Protein AF-A0A9P4N2X2-F1 (afdb_monomer)

Mean predicted aligned error: 11.6 Å

pLDDT: mean 70.5, std 18.2, range [31.94, 93.88]

Organism: NCBI:txid147567

Sequence (173 aa):
MDDKSNFTASISAQFKSRELDAFRRQSRFDPSTQQMIDHGWANTELIPFLRQAYGERLGDCHDWWEDLRVAQFKEPHHMPDYPVADPVFIERLRLALVAPNGSKRPSLVVTVAEDRLLTIRLLIRRYVMHGGAFLLASLPLRIRPGMEREVREATEADTNISALFVEGWKNSE

Radius of gyration: 17.18 Å; Cα contacts (8 Å, |Δi|>4): 127; chains: 1; bounding box: 46×48×34 Å

Foldseek 3Di:
DCPVPVVVVVVLVCVVVVQVVQQVDFDPDDLPDDPLDDPVCCVPAVVLLCCLQCCVPQDDPDDVVVLLVCLSPDDDRNDGRDPLVDPLLVLLLLLCRNPVVVPPDDFPSVVCSVDSSSSSNSLSVSCSVVVNPDHRNPDDSDRPPPCVVVNVSVSVVRRVVVVVVVVVVVVVD

Structure (mmCIF, N/CA/C/O backbone):
data_AF-A0A9P4N2X2-F1
#
_entry.id   AF-A0A9P4N2X2-F1
#
loop_
_atom_site.group_PDB
_atom_site.id
_atom_site.type_symbol
_atom_site.label_atom_id
_atom_site.label_alt_id
_atom_site.label_comp_id
_atom_site.label_asym_id
_atom_site.label_entity_id
_atom_site.label_seq_id
_atom_site.pdbx_PDB_ins_code
_atom_site.Cartn_x
_atom_site.Cartn_y
_atom_site.Cartn_z
_atom_site.occupancy
_atom_site.B_iso_or_equiv
_atom_site.auth_seq_id
_atom_site.auth_comp_id
_atom_site.auth_asym_id
_atom_site.auth_atom_id
_atom_site.pdbx_PDB_model_num
ATOM 1 N N . MET A 1 1 ? 30.763 -22.818 -12.175 1.00 39.22 1 MET A N 1
ATOM 2 C CA . MET A 1 1 ? 29.316 -22.955 -11.871 1.00 39.22 1 MET A CA 1
ATOM 3 C C . MET A 1 1 ? 28.869 -21.556 -11.482 1.00 39.22 1 MET A C 1
ATOM 5 O O . MET A 1 1 ? 28.926 -21.215 -10.311 1.00 39.22 1 MET A O 1
ATOM 9 N N . ASP A 1 2 ? 28.519 -20.729 -12.471 1.00 42.47 2 ASP A N 1
ATOM 10 C CA . ASP A 1 2 ? 28.507 -19.258 -12.335 1.00 42.47 2 ASP A CA 1
ATOM 11 C C . ASP A 1 2 ? 27.205 -18.615 -12.849 1.00 42.47 2 ASP A C 1
ATOM 13 O O . ASP A 1 2 ? 27.183 -17.455 -13.243 1.00 42.47 2 ASP A O 1
ATOM 17 N N . ASP A 1 3 ? 26.090 -19.355 -12.834 1.00 38.97 3 ASP A N 1
ATOM 18 C CA . ASP A 1 3 ? 24.813 -18.878 -13.397 1.00 38.97 3 ASP A CA 1
ATOM 19 C C . ASP A 1 3 ? 23.885 -18.179 -12.392 1.00 38.97 3 ASP A C 1
ATOM 21 O O . ASP A 1 3 ? 23.040 -17.370 -12.772 1.00 38.97 3 ASP A O 1
ATOM 25 N N . LYS A 1 4 ? 24.034 -18.426 -11.083 1.00 36.66 4 LYS A N 1
ATOM 26 C CA . LYS A 1 4 ? 23.165 -17.790 -10.071 1.00 36.66 4 LYS A CA 1
ATOM 27 C C . LYS A 1 4 ? 23.549 -16.331 -9.803 1.00 36.66 4 LYS A C 1
ATOM 29 O O . LYS A 1 4 ? 22.688 -15.515 -9.490 1.00 36.66 4 LYS A O 1
ATOM 34 N N . SER A 1 5 ? 24.819 -15.982 -9.972 1.00 36.84 5 SER A N 1
ATOM 35 C CA . SER A 1 5 ? 25.359 -14.637 -9.737 1.00 36.84 5 SER A CA 1
ATOM 36 C C . SER A 1 5 ? 24.885 -13.628 -10.793 1.00 36.84 5 SER A C 1
ATOM 38 O O . SER A 1 5 ? 24.474 -12.521 -10.451 1.00 36.84 5 SER A O 1
ATOM 40 N N . ASN A 1 6 ? 24.854 -14.041 -12.065 1.00 31.94 6 ASN A N 1
ATOM 41 C CA . ASN A 1 6 ? 24.453 -13.186 -13.188 1.00 31.94 6 ASN A CA 1
ATOM 42 C C . ASN A 1 6 ? 22.941 -12.926 -13.237 1.00 31.94 6 ASN A C 1
ATOM 44 O O . ASN A 1 6 ? 22.519 -11.824 -13.582 1.00 31.94 6 ASN A O 1
ATOM 48 N N . PHE A 1 7 ? 22.119 -13.895 -12.827 1.00 32.91 7 PHE A N 1
ATOM 49 C CA . PHE A 1 7 ? 20.662 -13.736 -12.787 1.00 32.91 7 PHE A CA 1
ATOM 50 C C . PHE A 1 7 ? 20.210 -12.763 -11.685 1.00 32.91 7 PHE A C 1
ATOM 52 O O . PHE A 1 7 ? 19.324 -11.936 -11.883 1.00 32.91 7 PHE A O 1
ATOM 59 N N . THR A 1 8 ? 20.858 -12.814 -10.518 1.00 36.44 8 THR A N 1
ATOM 60 C CA . THR A 1 8 ? 20.491 -11.974 -9.363 1.00 36.44 8 THR A CA 1
ATOM 61 C C . THR A 1 8 ? 20.959 -10.522 -9.545 1.00 36.44 8 THR A C 1
ATOM 63 O O . THR A 1 8 ? 20.217 -9.585 -9.252 1.00 36.44 8 THR A O 1
ATOM 66 N N . ALA A 1 9 ? 22.137 -10.319 -10.150 1.00 35.94 9 ALA A N 1
ATOM 67 C CA . ALA A 1 9 ? 22.597 -8.996 -10.574 1.00 35.94 9 ALA A CA 1
ATOM 68 C C . ALA A 1 9 ? 21.677 -8.376 -11.644 1.00 35.94 9 ALA A C 1
ATOM 70 O O . ALA A 1 9 ? 21.433 -7.168 -11.614 1.00 35.94 9 ALA A O 1
ATOM 71 N N . SER A 1 10 ? 21.111 -9.188 -12.550 1.00 43.59 10 SER A N 1
ATOM 72 C CA . SER A 1 10 ? 20.190 -8.688 -13.574 1.00 43.59 10 SER A CA 1
ATOM 73 C C . SER A 1 10 ? 18.843 -8.261 -12.997 1.00 43.59 10 SER A C 1
ATOM 75 O O . SER A 1 10 ? 18.288 -7.290 -13.491 1.00 43.59 10 SER A O 1
ATOM 77 N N . ILE A 1 11 ? 18.312 -8.927 -11.963 1.00 42.06 11 ILE A N 1
ATOM 78 C CA . ILE A 1 11 ? 17.035 -8.537 -11.336 1.00 42.06 11 ILE A CA 1
ATOM 79 C C . ILE A 1 11 ? 17.190 -7.236 -10.542 1.00 42.06 11 ILE A C 1
ATOM 81 O O . ILE A 1 11 ? 16.369 -6.340 -10.707 1.00 42.06 11 ILE A O 1
ATOM 85 N N . SER A 1 12 ? 18.260 -7.075 -9.756 1.00 45.12 12 SER A N 1
ATOM 86 C CA . SER A 1 12 ? 18.523 -5.825 -9.022 1.00 45.12 12 SER A CA 1
ATOM 87 C C . SER A 1 12 ? 18.811 -4.645 -9.964 1.00 45.12 12 SER A C 1
ATOM 89 O O . SER A 1 12 ? 18.323 -3.535 -9.748 1.00 45.12 12 SER A O 1
ATOM 91 N N . ALA A 1 13 ? 19.537 -4.879 -11.065 1.00 48.91 13 ALA A N 1
ATOM 92 C CA . ALA A 1 13 ? 19.755 -3.872 -12.104 1.00 48.91 13 ALA A CA 1
ATOM 93 C C . ALA A 1 13 ? 18.474 -3.557 -12.896 1.00 48.91 13 ALA A C 1
ATOM 95 O O . ALA A 1 13 ? 18.208 -2.395 -13.193 1.00 48.91 13 ALA A O 1
ATOM 96 N N . GLN A 1 14 ? 17.646 -4.565 -13.192 1.00 50.28 14 GLN A N 1
ATOM 97 C CA . GLN A 1 14 ? 16.328 -4.369 -13.798 1.00 50.28 14 GLN A CA 1
ATOM 98 C C . GLN A 1 14 ? 15.384 -3.629 -12.853 1.00 50.28 14 GLN A C 1
ATOM 100 O O . GLN A 1 14 ? 14.645 -2.783 -13.329 1.00 50.28 14 GLN A O 1
ATOM 105 N N . PHE A 1 15 ? 15.420 -3.885 -11.545 1.00 50.12 15 PHE A N 1
ATOM 106 C CA . PHE A 1 15 ? 14.657 -3.139 -10.545 1.00 50.12 15 PHE A CA 1
ATOM 107 C C . PHE A 1 15 ? 15.123 -1.682 -10.490 1.00 50.12 15 PHE A C 1
ATOM 109 O O . PHE A 1 15 ? 14.311 -0.793 -10.705 1.00 50.12 15 PHE A O 1
ATOM 116 N N . LYS A 1 16 ? 16.433 -1.423 -10.351 1.00 52.47 16 LYS A N 1
ATOM 117 C CA . LYS A 1 16 ? 16.997 -0.059 -10.388 1.00 52.47 16 LYS A CA 1
ATOM 118 C C . LYS A 1 16 ? 16.637 0.693 -11.671 1.00 52.47 16 LYS A C 1
ATOM 120 O O . LYS A 1 16 ? 16.248 1.853 -11.605 1.00 52.47 16 LYS A O 1
ATOM 125 N N . SER A 1 17 ? 16.743 0.041 -12.829 1.00 52.84 17 SER A N 1
ATOM 126 C CA . SER A 1 17 ? 16.378 0.630 -14.122 1.00 52.84 17 SER A CA 1
ATOM 127 C C . SER A 1 17 ? 14.872 0.861 -14.242 1.00 52.84 17 SER A C 1
ATOM 129 O O . SER A 1 17 ? 14.469 1.903 -14.739 1.00 52.84 17 SER A O 1
ATOM 131 N N . ARG A 1 18 ? 14.036 -0.083 -13.789 1.00 52.44 18 ARG A N 1
ATOM 132 C CA . ARG A 1 18 ? 12.570 0.011 -13.871 1.00 52.44 18 ARG A CA 1
ATOM 133 C C . ARG A 1 18 ? 12.006 1.033 -12.903 1.00 52.44 18 ARG A C 1
ATOM 135 O O . ARG A 1 18 ? 11.090 1.735 -13.291 1.00 52.44 18 ARG A O 1
ATOM 142 N N . GLU A 1 19 ? 12.544 1.129 -11.695 1.00 50.97 19 GLU A N 1
ATOM 143 C CA . GLU A 1 19 ? 12.196 2.175 -10.737 1.00 50.97 19 GLU A CA 1
ATOM 144 C C . GLU A 1 19 ? 12.569 3.544 -11.313 1.00 50.97 19 GLU A C 1
ATOM 146 O O . GLU A 1 19 ? 11.692 4.383 -11.493 1.00 50.97 19 GLU A O 1
ATOM 151 N N . LEU A 1 20 ? 13.822 3.741 -11.749 1.00 51.28 20 LEU A N 1
ATOM 152 C CA . LEU A 1 20 ? 14.255 4.996 -12.382 1.00 51.28 20 LEU A CA 1
ATOM 153 C C . LEU A 1 20 ? 13.438 5.361 -13.637 1.00 51.28 20 LEU A C 1
ATOM 155 O O . LEU A 1 20 ? 13.130 6.535 -13.840 1.00 51.28 20 LEU A O 1
ATOM 159 N N . ASP A 1 21 ? 13.072 4.383 -14.469 1.00 47.34 21 ASP A N 1
ATOM 160 C CA . ASP A 1 21 ? 12.254 4.605 -15.667 1.00 47.34 21 ASP A CA 1
ATOM 161 C C . ASP A 1 21 ? 10.769 4.825 -15.356 1.00 47.34 21 ASP A C 1
ATOM 163 O O . ASP A 1 21 ? 10.112 5.586 -16.068 1.00 47.34 21 ASP A O 1
ATOM 167 N N . ALA A 1 22 ? 10.228 4.186 -14.317 1.00 49.06 22 ALA A N 1
ATOM 168 C CA . ALA A 1 22 ? 8.861 4.405 -13.852 1.00 49.06 22 ALA A CA 1
ATOM 169 C C . ALA A 1 22 ? 8.726 5.812 -13.247 1.00 49.06 22 ALA A C 1
ATOM 171 O O . ALA A 1 22 ? 7.806 6.545 -13.596 1.00 49.06 22 ALA A O 1
ATOM 172 N N . PHE A 1 23 ? 9.727 6.282 -12.496 1.00 48.88 23 PHE A N 1
ATOM 173 C CA . PHE A 1 23 ? 9.744 7.648 -11.959 1.00 48.88 23 PHE A CA 1
ATOM 174 C C . PHE A 1 23 ? 9.829 8.749 -13.024 1.00 48.88 23 PHE A C 1
ATOM 176 O O . PHE A 1 23 ? 9.448 9.886 -12.757 1.00 48.88 23 PHE A O 1
ATOM 183 N N . ARG A 1 24 ? 10.300 8.437 -14.238 1.00 40.69 24 ARG A N 1
ATOM 184 C CA . ARG A 1 24 ? 10.383 9.394 -15.358 1.00 40.69 24 ARG A CA 1
ATOM 185 C C . ARG A 1 24 ? 9.109 9.482 -16.198 1.00 40.69 24 ARG A C 1
ATOM 187 O O . ARG A 1 24 ? 9.018 10.361 -17.054 1.00 40.69 24 ARG A O 1
ATOM 194 N N . ARG A 1 25 ? 8.145 8.576 -16.017 1.00 42.22 25 ARG A N 1
ATOM 195 C CA . ARG A 1 25 ? 6.927 8.516 -16.838 1.00 42.22 25 ARG A CA 1
ATOM 196 C C . ARG A 1 25 ? 5.771 9.206 -16.116 1.00 42.22 25 ARG A C 1
ATOM 198 O O . ARG A 1 25 ? 5.565 9.008 -14.925 1.00 42.22 25 ARG A O 1
ATOM 205 N N . GLN A 1 26 ? 5.015 10.023 -16.849 1.00 44.41 26 GLN A N 1
ATOM 206 C CA . GLN A 1 26 ? 3.712 10.507 -16.388 1.00 44.41 26 GLN A CA 1
ATOM 207 C C . GLN A 1 26 ? 2.765 9.312 -16.232 1.00 44.41 26 GLN A C 1
ATOM 209 O O . GLN A 1 26 ? 2.735 8.449 -17.116 1.00 44.41 26 GLN A O 1
ATOM 214 N N . SER A 1 27 ? 2.004 9.290 -15.128 1.00 46.91 27 SER A N 1
ATOM 215 C CA . SER A 1 27 ? 0.966 8.288 -14.853 1.00 46.91 27 SER A CA 1
ATOM 216 C C . SER A 1 27 ? 0.130 8.026 -16.108 1.00 46.91 27 SER A C 1
ATOM 218 O O . SER A 1 27 ? -0.545 8.918 -16.616 1.00 46.91 27 SER A O 1
ATOM 220 N N . ARG A 1 28 ? 0.189 6.793 -16.627 1.00 46.03 28 ARG A N 1
ATOM 221 C CA . ARG A 1 28 ? -0.638 6.336 -17.764 1.00 46.03 28 ARG A CA 1
ATOM 222 C C . ARG A 1 28 ? -2.006 5.815 -17.329 1.00 46.03 28 ARG A C 1
ATOM 224 O O . ARG A 1 28 ? -2.697 5.173 -18.118 1.00 46.03 28 ARG A O 1
ATOM 231 N N . PHE A 1 29 ? -2.348 5.984 -16.057 1.00 49.31 29 PHE A N 1
ATOM 232 C CA . PHE A 1 29 ? -3.612 5.507 -15.534 1.00 49.31 29 PHE A CA 1
ATOM 233 C C . PHE A 1 29 ? -4.709 6.474 -15.975 1.00 49.31 29 PHE A C 1
ATOM 235 O O . PHE A 1 29 ?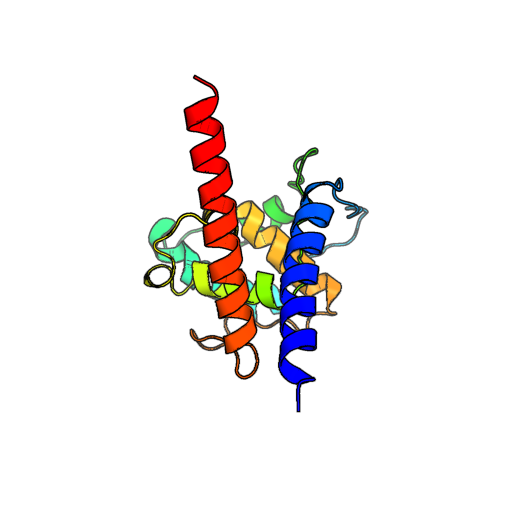 -4.710 7.623 -15.555 1.00 49.31 29 PHE A O 1
ATOM 242 N N . ASP A 1 30 ? -5.598 6.018 -16.856 1.00 49.56 30 ASP A N 1
ATOM 243 C CA . ASP A 1 30 ? -6.783 6.776 -17.245 1.00 49.56 30 ASP A CA 1
ATOM 244 C C . ASP A 1 30 ? -7.864 6.572 -16.166 1.00 49.56 30 ASP A C 1
ATOM 246 O O . ASP A 1 30 ? -8.345 5.447 -16.000 1.00 49.56 30 ASP A O 1
ATOM 250 N N . PRO A 1 31 ? -8.243 7.611 -15.400 1.00 50.59 31 PRO A N 1
ATOM 251 C CA . PRO A 1 31 ? -9.261 7.520 -14.355 1.00 50.59 31 PRO A CA 1
ATOM 252 C C . PRO A 1 31 ? -10.695 7.389 -14.907 1.00 50.59 31 PRO A C 1
ATOM 254 O O . PRO A 1 31 ? -11.656 7.597 -14.162 1.00 50.59 31 PRO A O 1
ATOM 257 N N . SER A 1 32 ? -10.882 7.078 -16.195 1.00 46.56 32 SER A N 1
ATOM 258 C CA . SER A 1 32 ? -12.191 7.081 -16.839 1.00 46.56 32 SER A CA 1
ATOM 259 C C . SER A 1 32 ? -13.164 6.034 -16.252 1.00 46.56 32 SER A C 1
ATOM 261 O O . SER A 1 32 ? -13.231 4.863 -16.610 1.00 46.56 32 SER A O 1
ATOM 263 N N . THR A 1 33 ? -14.037 6.540 -15.375 1.00 46.34 33 THR A N 1
ATOM 264 C CA . THR A 1 33 ? -15.440 6.145 -15.120 1.00 46.34 33 THR A CA 1
ATOM 265 C C . THR A 1 33 ? -15.782 4.905 -14.292 1.00 46.34 33 THR A C 1
ATOM 267 O O . THR A 1 33 ? -16.951 4.770 -13.929 1.00 46.34 33 THR A O 1
ATOM 270 N N . GLN A 1 34 ? -14.843 4.043 -13.898 1.00 54.97 34 GLN A N 1
ATOM 271 C CA . GLN A 1 34 ? -15.207 2.853 -13.115 1.00 54.97 34 GLN A CA 1
ATOM 272 C C . GLN A 1 34 ? -15.007 3.049 -11.605 1.00 54.97 34 GLN A C 1
ATOM 274 O O . GLN A 1 34 ? -13.970 3.531 -11.146 1.00 54.97 34 GLN A O 1
ATOM 279 N N . GLN A 1 35 ? -16.013 2.673 -10.810 1.00 63.88 35 GLN A N 1
ATOM 280 C CA . GLN A 1 35 ? -15.887 2.609 -9.357 1.00 63.88 35 GLN A CA 1
ATOM 281 C C . GLN A 1 35 ? -14.798 1.583 -9.012 1.00 63.88 35 GLN A C 1
ATOM 283 O O . GLN A 1 35 ? -14.986 0.388 -9.204 1.00 63.88 35 GLN A O 1
ATOM 288 N N . MET A 1 36 ? -13.635 2.061 -8.564 1.00 73.00 36 MET A N 1
ATOM 289 C CA . MET A 1 36 ? -12.463 1.204 -8.327 1.00 73.00 36 MET A CA 1
ATOM 290 C C . MET A 1 36 ? -12.514 0.478 -6.980 1.00 73.00 36 MET A C 1
ATOM 292 O O . MET A 1 36 ? -11.764 -0.469 -6.754 1.00 73.00 36 MET A O 1
ATOM 296 N N . ILE A 1 37 ? -13.358 0.957 -6.065 1.00 83.50 37 ILE A N 1
ATOM 297 C CA . ILE A 1 37 ? -13.452 0.432 -4.707 1.00 83.50 37 ILE A CA 1
ATOM 298 C C . ILE A 1 37 ? -14.453 -0.720 -4.693 1.00 83.50 37 ILE A C 1
ATOM 300 O O . ILE A 1 37 ? -15.670 -0.514 -4.709 1.00 83.50 37 ILE A O 1
ATOM 304 N N . ASP A 1 38 ? -13.928 -1.937 -4.605 1.00 87.69 38 ASP A N 1
ATOM 305 C CA . ASP A 1 38 ? -14.718 -3.098 -4.216 1.00 87.69 38 ASP A CA 1
ATOM 306 C C . ASP A 1 38 ? -15.066 -2.992 -2.724 1.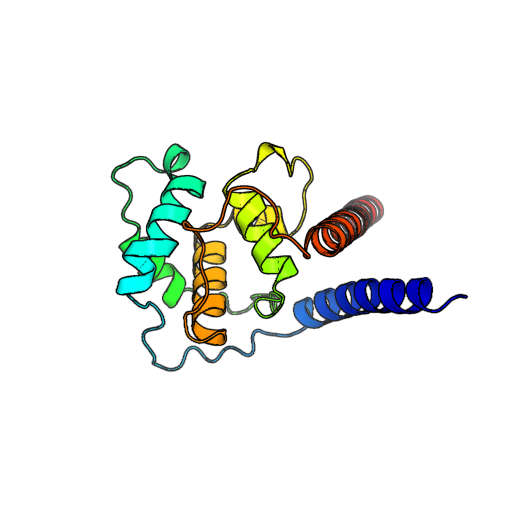00 87.69 38 ASP A C 1
ATOM 308 O O . ASP A 1 38 ? -14.183 -2.952 -1.864 1.00 87.69 38 ASP A O 1
ATOM 312 N N . HIS A 1 39 ? -16.360 -2.908 -2.408 1.00 90.50 39 HIS A N 1
ATOM 313 C CA . HIS A 1 39 ? -16.818 -2.701 -1.032 1.00 90.50 39 HIS A CA 1
ATOM 314 C C . HIS A 1 39 ? -16.621 -3.943 -0.159 1.00 90.50 39 HIS A C 1
ATOM 316 O O . HIS A 1 39 ? -16.425 -3.811 1.049 1.00 90.50 39 HIS A O 1
ATOM 322 N N . GLY A 1 40 ? -16.685 -5.141 -0.747 1.00 91.12 40 GLY A N 1
ATOM 323 C CA . GLY A 1 40 ? -16.460 -6.389 -0.028 1.00 91.12 40 GLY A CA 1
ATOM 324 C C . GLY A 1 40 ? -15.019 -6.454 0.459 1.00 91.12 40 GLY A C 1
ATOM 325 O O . GLY A 1 40 ? -14.774 -6.509 1.661 1.00 91.12 40 GLY A O 1
ATOM 326 N N . TRP A 1 41 ? -14.074 -6.320 -0.467 1.00 91.50 41 TRP A N 1
ATOM 327 C CA . TRP A 1 41 ? -12.647 -6.271 -0.177 1.00 91.50 41 TRP A CA 1
ATOM 328 C C . TRP A 1 41 ? -12.267 -5.096 0.724 1.00 91.50 41 TRP A C 1
ATOM 330 O O . TRP A 1 41 ? -11.465 -5.264 1.642 1.00 91.50 41 TRP A O 1
ATOM 340 N N . ALA A 1 42 ? -12.845 -3.910 0.509 1.00 91.81 42 ALA A N 1
ATOM 341 C CA . ALA A 1 42 ? -12.545 -2.760 1.352 1.00 91.81 42 ALA A CA 1
ATOM 342 C C . ALA A 1 42 ? -12.888 -3.036 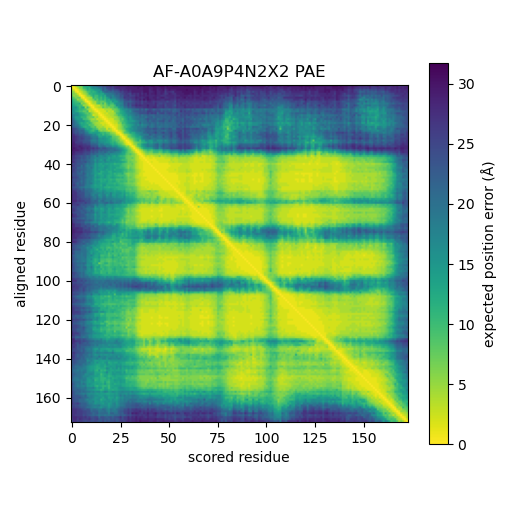2.824 1.00 91.81 42 ALA A C 1
ATOM 344 O O . ALA A 1 42 ? -12.081 -2.746 3.706 1.00 91.81 42 ALA A O 1
ATOM 345 N N . ASN A 1 43 ? -14.042 -3.654 3.085 1.00 92.88 43 ASN A N 1
ATOM 346 C CA . ASN A 1 43 ? -14.464 -4.014 4.435 1.00 92.88 43 ASN A CA 1
ATOM 347 C C . ASN A 1 43 ? -13.640 -5.157 5.043 1.00 92.88 43 ASN A C 1
ATOM 349 O O . ASN A 1 43 ? -13.372 -5.130 6.243 1.00 92.88 43 ASN A O 1
ATOM 353 N N . THR A 1 44 ? -13.251 -6.160 4.250 1.00 91.88 44 THR A N 1
ATOM 354 C CA . THR A 1 44 ? -12.563 -7.354 4.769 1.00 91.88 44 THR A CA 1
ATOM 355 C C . THR A 1 44 ? -11.050 -7.195 4.870 1.00 91.88 44 THR A C 1
ATOM 357 O O . THR A 1 44 ? -10.436 -7.799 5.743 1.00 91.88 44 THR A O 1
ATOM 360 N N . GLU A 1 45 ? -10.436 -6.400 3.994 1.00 93.38 45 GLU A N 1
ATOM 361 C CA . GLU A 1 45 ? -8.979 -6.316 3.848 1.00 93.38 45 GLU A CA 1
ATOM 362 C C . GLU A 1 45 ? -8.456 -4.890 4.022 1.00 93.38 45 GLU A C 1
ATOM 364 O O . GLU A 1 45 ? -7.622 -4.651 4.895 1.00 93.38 45 GLU A O 1
ATOM 369 N N . LEU A 1 46 ? -8.929 -3.928 3.221 1.00 92.38 46 LEU A N 1
ATOM 370 C CA . LEU A 1 46 ? -8.307 -2.599 3.175 1.00 92.38 46 LEU A CA 1
ATOM 371 C C . LEU A 1 46 ? -8.530 -1.800 4.466 1.00 92.38 46 LEU A C 1
ATOM 373 O O . LEU A 1 46 ? -7.565 -1.336 5.063 1.00 92.38 46 LEU A O 1
ATOM 377 N N . ILE A 1 47 ? -9.776 -1.634 4.916 1.00 93.88 47 ILE A N 1
ATOM 378 C CA . ILE A 1 47 ? -10.100 -0.841 6.112 1.00 93.88 47 ILE A CA 1
ATOM 379 C C . ILE A 1 47 ? -9.457 -1.444 7.372 1.00 93.88 47 ILE A C 1
ATOM 381 O O . ILE A 1 47 ? -8.827 -0.685 8.113 1.00 93.88 47 ILE A O 1
ATOM 385 N N . PRO A 1 48 ? -9.531 -2.767 7.633 1.00 92.81 48 PRO A N 1
ATOM 386 C CA . PRO A 1 48 ? -8.823 -3.366 8.764 1.00 92.81 48 PRO A CA 1
ATOM 387 C C . PRO A 1 48 ? -7.310 -3.121 8.716 1.00 92.81 48 PRO A C 1
ATOM 389 O O . PRO A 1 48 ? -6.712 -2.764 9.732 1.00 92.81 48 PRO A O 1
ATOM 392 N N . PHE A 1 49 ? -6.700 -3.231 7.533 1.00 92.38 49 PHE A N 1
ATOM 393 C CA . PHE A 1 49 ? -5.278 -2.953 7.344 1.00 92.38 49 PHE A CA 1
ATOM 394 C C . PHE A 1 49 ? -4.928 -1.477 7.609 1.00 92.38 49 PHE A C 1
ATOM 396 O O . PHE A 1 49 ? -3.959 -1.182 8.307 1.00 92.38 49 PHE A O 1
ATOM 403 N N . LEU A 1 50 ? -5.737 -0.536 7.112 1.00 92.31 50 LEU A N 1
ATOM 404 C CA . LEU A 1 50 ? -5.535 0.898 7.343 1.00 92.31 50 LEU A CA 1
ATOM 405 C C . LEU A 1 50 ? -5.715 1.277 8.816 1.00 92.31 50 LEU A C 1
ATOM 407 O O . LEU A 1 50 ? -4.937 2.076 9.335 1.00 92.31 50 LEU A O 1
ATOM 411 N N . ARG A 1 51 ? -6.680 0.665 9.514 1.00 91.19 51 ARG A N 1
ATOM 412 C CA . ARG A 1 51 ? -6.836 0.812 10.969 1.00 91.19 51 ARG A CA 1
ATOM 413 C C . ARG A 1 51 ? -5.596 0.339 11.711 1.00 91.19 51 ARG A C 1
ATOM 415 O O . ARG A 1 51 ? -5.143 1.028 12.614 1.00 91.19 51 ARG A O 1
ATOM 422 N N . GLN A 1 52 ? -5.009 -0.782 11.305 1.00 89.56 52 GLN A N 1
ATOM 423 C CA . GLN A 1 52 ? -3.759 -1.243 11.897 1.00 89.56 52 G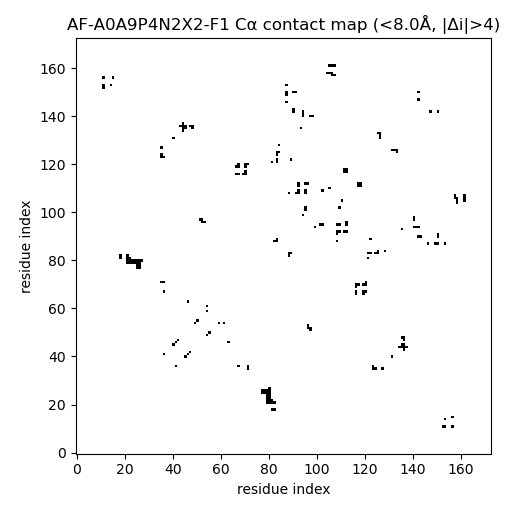LN A CA 1
ATOM 424 C C . GLN A 1 52 ? -2.594 -0.271 11.633 1.00 89.56 52 GLN A C 1
ATOM 426 O O . GLN A 1 52 ? -1.796 -0.018 12.528 1.00 89.56 52 GLN A O 1
ATOM 431 N N . ALA A 1 53 ? -2.496 0.286 10.424 1.00 88.69 53 ALA A N 1
ATOM 432 C CA . ALA A 1 53 ? -1.379 1.143 10.015 1.00 88.69 53 ALA A CA 1
ATOM 433 C C . ALA A 1 53 ? -1.456 2.600 10.525 1.00 88.69 53 ALA A C 1
ATOM 435 O O . ALA A 1 53 ? -0.437 3.266 10.744 1.00 88.69 53 ALA A O 1
ATOM 436 N N . TYR A 1 54 ? -2.668 3.136 10.665 1.00 89.44 54 TYR A N 1
ATOM 437 C CA . TYR A 1 54 ? -2.911 4.557 10.935 1.00 89.44 54 TYR A CA 1
ATOM 438 C C . TYR A 1 54 ? -3.856 4.805 12.118 1.00 89.44 54 TYR A C 1
ATOM 440 O O . TYR A 1 54 ? -3.973 5.952 12.544 1.00 89.44 54 TYR A O 1
ATOM 448 N N . GLY A 1 55 ? -4.518 3.778 12.660 1.00 85.44 55 GLY A N 1
ATOM 449 C CA . GLY A 1 55 ? -5.576 3.922 13.667 1.00 85.44 55 GLY A CA 1
ATOM 450 C C . GLY A 1 55 ? -5.129 4.659 14.925 1.00 85.44 55 GLY A C 1
ATOM 451 O O . GLY A 1 55 ? -5.811 5.585 15.347 1.00 85.44 55 GLY A O 1
ATOM 452 N N . GLU A 1 56 ? -3.936 4.362 15.450 1.00 85.25 56 GLU A N 1
ATOM 453 C CA . GLU A 1 56 ? -3.389 5.077 16.617 1.00 85.25 56 GLU A CA 1
ATOM 454 C C . GLU A 1 56 ? -3.212 6.586 16.370 1.00 85.25 56 GLU A C 1
ATOM 456 O O . GLU A 1 56 ? -3.344 7.386 17.292 1.00 85.25 56 GLU A O 1
ATOM 461 N N . ARG A 1 57 ? -2.939 6.994 15.121 1.00 84.75 57 ARG A N 1
ATOM 462 C CA . ARG A 1 57 ? -2.732 8.403 14.742 1.00 84.75 57 ARG A CA 1
ATOM 463 C C . ARG A 1 57 ? -4.036 9.159 14.485 1.00 84.75 57 ARG A C 1
ATOM 465 O O . ARG A 1 57 ? -4.041 10.382 14.589 1.00 84.75 57 ARG A O 1
ATOM 472 N N . LEU A 1 58 ? -5.101 8.461 14.090 1.00 85.00 58 LEU A N 1
ATOM 473 C CA . LEU A 1 58 ? -6.355 9.070 13.621 1.00 85.00 58 LEU A CA 1
ATOM 474 C C . LEU A 1 58 ? -7.528 8.884 14.593 1.00 85.00 58 LEU A C 1
ATOM 476 O O . LEU A 1 58 ? -8.489 9.647 14.533 1.00 85.00 58 LEU A O 1
ATOM 480 N N . GLY A 1 59 ? -7.435 7.916 15.506 1.00 80.00 59 GLY A N 1
ATOM 481 C CA . GLY A 1 59 ? -8.481 7.578 16.466 1.00 80.00 59 GLY A CA 1
ATOM 482 C C . GLY A 1 59 ? -9.578 6.669 15.898 1.00 80.00 59 GLY A C 1
ATOM 483 O O . GLY A 1 59 ? -9.720 6.483 14.688 1.00 80.00 59 GLY A O 1
ATOM 484 N N . ASP A 1 60 ? -10.381 6.102 16.801 1.00 76.06 60 ASP A N 1
ATOM 485 C CA . ASP A 1 60 ? -11.361 5.049 16.488 1.00 76.06 60 ASP A CA 1
ATOM 486 C C . ASP A 1 60 ? -12.552 5.525 15.637 1.00 76.06 60 ASP A C 1
ATOM 488 O O . ASP A 1 60 ? -13.153 4.736 14.907 1.00 76.06 60 ASP A O 1
ATOM 492 N N . CYS A 1 61 ? -12.883 6.818 15.701 1.00 81.94 61 CYS A N 1
ATOM 493 C CA . CYS A 1 61 ? -14.018 7.421 14.992 1.00 81.94 61 CYS A CA 1
ATOM 494 C C . CYS A 1 61 ? -13.668 7.924 13.580 1.00 81.94 61 CYS A C 1
ATOM 496 O O . CYS A 1 61 ? -14.475 8.628 12.973 1.00 81.94 61 CYS A O 1
ATOM 498 N N . HIS A 1 62 ? -12.471 7.620 13.068 1.00 90.62 62 HIS A N 1
ATOM 499 C CA . HIS A 1 62 ? -12.033 8.093 11.755 1.00 90.62 62 HIS A CA 1
ATOM 500 C C . HIS A 1 62 ? -12.874 7.495 10.618 1.00 90.62 62 HIS A C 1
ATOM 502 O O . HIS A 1 62 ? -13.067 6.276 10.540 1.00 90.62 62 HIS A O 1
ATOM 508 N N . ASP A 1 63 ? -13.345 8.355 9.713 1.00 92.19 63 ASP A N 1
ATOM 509 C CA . ASP A 1 63 ? -14.133 7.947 8.551 1.00 92.19 63 ASP A CA 1
ATOM 510 C C . ASP A 1 63 ? -13.226 7.473 7.406 1.00 92.19 63 ASP A C 1
ATOM 512 O O . ASP A 1 63 ? -12.758 8.239 6.560 1.00 92.19 63 ASP A O 1
ATOM 516 N N . TRP A 1 64 ? -12.985 6.164 7.378 1.00 92.00 64 TRP A N 1
ATOM 517 C CA . TRP A 1 64 ? -12.204 5.516 6.327 1.00 92.00 64 TRP A CA 1
ATOM 518 C C . TRP A 1 64 ? -12.874 5.583 4.953 1.00 92.00 64 TRP A C 1
ATOM 520 O O . TRP A 1 64 ? -12.173 5.593 3.943 1.00 92.00 64 TRP A O 1
ATOM 530 N N . TRP A 1 65 ? -14.207 5.625 4.885 1.00 92.44 65 TRP A N 1
ATOM 531 C CA . TRP A 1 65 ? -14.913 5.663 3.605 1.00 92.44 65 TRP A CA 1
ATOM 532 C C . TRP A 1 65 ? -14.710 6.993 2.897 1.00 92.44 65 TRP A C 1
ATOM 534 O O . TRP A 1 65 ? -14.536 7.010 1.677 1.00 92.44 65 TRP A O 1
ATOM 544 N N . GLU A 1 66 ? -14.651 8.085 3.657 1.00 90.25 66 GLU A N 1
ATOM 545 C CA . GLU A 1 66 ? -14.316 9.394 3.109 1.00 90.25 66 GLU A CA 1
ATOM 546 C C . GLU A 1 66 ? -12.892 9.417 2.536 1.00 90.25 66 GLU A C 1
ATOM 548 O O . GLU A 1 66 ? -12.691 9.869 1.410 1.00 90.25 66 GLU A O 1
ATOM 553 N N . ASP A 1 67 ? -11.908 8.847 3.236 1.00 90.75 67 ASP A N 1
ATOM 554 C CA . ASP A 1 67 ? -10.541 8.735 2.712 1.00 90.75 67 ASP A CA 1
ATOM 555 C C . ASP A 1 67 ? -10.465 7.884 1.437 1.00 90.75 67 ASP A C 1
ATOM 557 O O . ASP A 1 67 ? -9.776 8.256 0.486 1.00 90.75 67 ASP A O 1
ATOM 561 N N . LEU A 1 68 ? -11.170 6.749 1.401 1.00 90.06 68 LEU A N 1
ATOM 562 C CA . LEU A 1 68 ? -11.252 5.878 0.227 1.00 90.06 68 LEU A CA 1
ATOM 563 C C . LEU A 1 68 ? -11.856 6.635 -0.963 1.00 90.06 68 LEU A C 1
ATOM 565 O O . LEU A 1 68 ? -11.288 6.627 -2.059 1.00 90.06 68 LEU A O 1
ATOM 569 N N . ARG A 1 69 ? -12.964 7.349 -0.734 1.00 86.38 69 ARG A N 1
ATOM 570 C CA . ARG A 1 69 ? -13.617 8.197 -1.736 1.00 86.38 69 ARG A CA 1
ATOM 571 C C . ARG A 1 69 ? -12.659 9.272 -2.241 1.00 86.38 69 ARG A C 1
ATOM 573 O O . ARG A 1 69 ? -12.486 9.418 -3.447 1.00 86.38 69 ARG A O 1
ATOM 580 N N . VAL A 1 70 ? -11.990 9.999 -1.349 1.00 84.69 70 VAL A N 1
ATOM 581 C CA . VAL A 1 70 ? -11.022 11.039 -1.725 1.00 84.69 70 VAL A CA 1
ATOM 582 C C . VAL A 1 70 ? -9.852 10.445 -2.512 1.00 84.69 70 VAL A C 1
ATOM 584 O O . VAL A 1 70 ? -9.484 10.994 -3.548 1.00 84.69 70 VAL A O 1
ATOM 587 N N . ALA A 1 71 ? -9.294 9.311 -2.087 1.00 82.56 71 ALA A N 1
ATOM 588 C CA . ALA A 1 71 ? -8.184 8.644 -2.769 1.00 82.56 71 ALA A CA 1
ATOM 589 C C . ALA A 1 71 ? -8.550 8.161 -4.185 1.00 82.56 71 ALA A C 1
ATOM 591 O O . ALA A 1 71 ? -7.692 8.146 -5.074 1.00 82.56 71 ALA A O 1
ATOM 592 N N . GLN A 1 72 ? -9.822 7.819 -4.421 1.00 75.38 72 GLN A N 1
ATOM 593 C CA . GLN A 1 72 ? -10.326 7.469 -5.750 1.00 75.38 72 GLN A CA 1
ATOM 594 C C . GLN A 1 72 ? -10.234 8.652 -6.728 1.00 75.38 72 GLN A C 1
ATOM 596 O O . GLN A 1 72 ? -9.812 8.472 -7.870 1.00 75.38 72 GLN A O 1
ATOM 601 N N . PHE A 1 73 ? -10.574 9.863 -6.280 1.00 68.62 73 PHE A N 1
ATOM 602 C CA . PHE A 1 73 ? -10.652 11.049 -7.146 1.00 68.62 73 PHE A CA 1
ATOM 603 C C . PHE A 1 73 ? -9.400 11.928 -7.126 1.00 68.62 73 PHE A C 1
ATOM 605 O O . PHE A 1 73 ? -9.189 12.724 -8.039 1.00 68.62 73 PHE A O 1
ATOM 612 N N . LYS A 1 74 ? -8.558 11.812 -6.097 1.00 62.28 74 LYS A N 1
ATOM 613 C CA . LYS A 1 74 ? -7.360 12.636 -5.959 1.00 62.28 74 LYS A CA 1
ATOM 614 C C . LYS A 1 74 ? -6.225 12.066 -6.808 1.00 62.28 74 LYS A C 1
ATOM 616 O O . LYS A 1 74 ? -5.532 11.137 -6.401 1.00 62.28 74 LYS A O 1
ATOM 621 N N . GLU A 1 75 ? -6.018 12.663 -7.976 1.00 56.00 75 GLU A N 1
ATOM 622 C CA . GLU A 1 75 ? -4.838 12.448 -8.811 1.00 56.00 75 GLU A CA 1
ATOM 623 C C . GLU A 1 75 ? -4.037 13.752 -8.911 1.00 56.00 75 GLU A C 1
ATOM 625 O O . GLU A 1 75 ? -4.519 14.730 -9.487 1.00 56.00 75 GLU A O 1
ATOM 630 N N . PRO A 1 76 ? -2.818 13.825 -8.350 1.00 51.25 76 PRO A N 1
ATOM 631 C CA . PRO A 1 76 ? -1.921 14.926 -8.659 1.00 51.25 76 PRO A CA 1
ATOM 632 C C . PRO A 1 76 ? -1.562 14.855 -10.149 1.00 51.25 76 PRO A C 1
ATOM 634 O O . PRO A 1 76 ? -1.055 13.834 -10.605 1.00 51.25 76 PRO A O 1
ATOM 637 N N . HIS A 1 77 ? -1.744 15.943 -10.901 1.00 47.97 77 HIS A N 1
ATOM 638 C CA . HIS A 1 77 ? -1.379 16.028 -12.329 1.00 47.97 77 HIS A CA 1
ATOM 639 C C . HIS A 1 77 ? 0.116 15.750 -12.625 1.00 47.97 77 HIS A C 1
ATOM 641 O O . HIS A 1 77 ? 0.508 15.637 -13.782 1.00 47.97 77 HIS A O 1
ATOM 647 N N . HIS A 1 78 ? 0.947 15.606 -11.586 1.00 50.69 78 HIS A N 1
ATOM 648 C CA . HIS A 1 78 ? 2.392 15.371 -11.655 1.00 50.69 78 HIS A CA 1
ATOM 649 C C . HIS A 1 78 ? 2.843 14.220 -10.746 1.00 50.69 78 HIS A C 1
ATOM 651 O O . HIS A 1 78 ? 3.860 14.309 -10.061 1.00 50.69 78 HIS A O 1
ATOM 657 N N . MET A 1 79 ? 2.056 13.152 -10.679 1.00 55.09 79 MET A N 1
ATOM 658 C CA . MET A 1 79 ? 2.402 11.991 -9.870 1.00 55.09 79 MET A CA 1
ATOM 659 C C . MET A 1 79 ? 3.425 11.101 -10.601 1.00 55.09 79 MET A C 1
ATOM 661 O O . MET A 1 79 ? 3.191 10.774 -11.769 1.00 55.09 79 MET A O 1
ATOM 665 N N . PRO A 1 80 ? 4.537 10.696 -9.955 1.00 62.16 80 PRO A N 1
ATOM 666 C CA . PRO A 1 80 ? 5.455 9.731 -10.550 1.00 62.16 80 PRO A CA 1
ATOM 667 C C . PRO A 1 80 ? 4.761 8.372 -10.723 1.00 62.16 80 PRO A C 1
ATOM 669 O O . PRO A 1 80 ? 3.890 8.004 -9.927 1.00 62.16 80 PRO A O 1
ATOM 672 N N . ASP A 1 81 ? 5.138 7.611 -11.752 1.00 68.06 81 ASP A N 1
ATOM 673 C CA . ASP A 1 81 ? 4.613 6.260 -11.963 1.00 68.06 81 ASP A CA 1
ATOM 674 C C . ASP A 1 81 ? 5.212 5.332 -10.888 1.00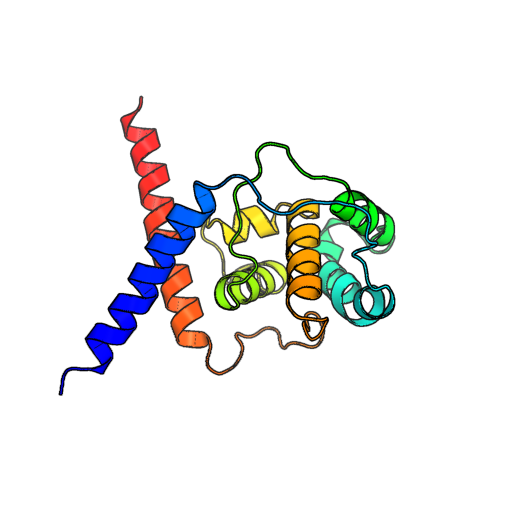 68.06 81 ASP A C 1
ATOM 676 O O . ASP A 1 81 ? 6.325 4.823 -11.005 1.00 68.06 81 ASP A O 1
ATOM 680 N N . TYR A 1 82 ? 4.491 5.140 -9.782 1.00 75.81 82 TYR A N 1
ATOM 681 C CA . TYR A 1 82 ? 4.878 4.162 -8.765 1.00 75.81 82 TYR A 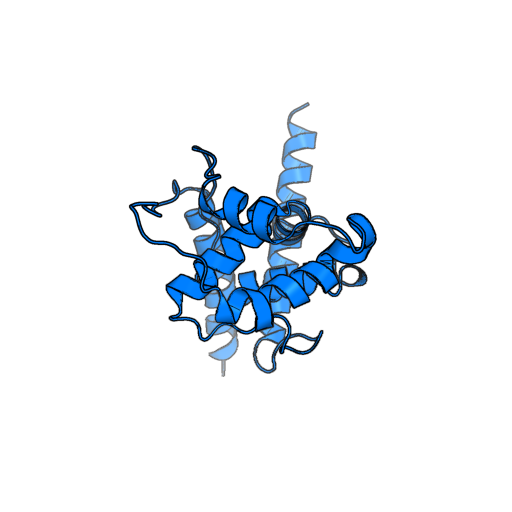CA 1
ATOM 682 C C . TYR A 1 82 ? 4.767 2.740 -9.341 1.00 75.81 82 TYR A C 1
ATOM 684 O O . TYR A 1 82 ? 3.793 2.446 -10.047 1.00 75.81 82 TYR A O 1
ATOM 692 N N . PRO A 1 83 ? 5.694 1.817 -9.019 1.00 77.94 83 PRO A N 1
ATOM 693 C CA . PRO A 1 83 ? 5.702 0.463 -9.569 1.00 77.94 83 PRO A CA 1
ATOM 694 C C . PRO A 1 83 ? 4.659 -0.431 -8.881 1.00 77.94 83 PRO A C 1
ATOM 696 O O . PRO A 1 83 ? 4.963 -1.463 -8.297 1.00 77.94 83 PRO A O 1
ATOM 699 N N . VAL A 1 84 ? 3.379 -0.067 -8.988 1.00 76.88 84 VAL A N 1
ATOM 700 C CA . VAL A 1 84 ? 2.244 -0.790 -8.390 1.00 76.88 84 VAL A CA 1
ATOM 701 C C . VAL A 1 84 ? 2.126 -2.225 -8.927 1.00 76.88 84 VAL A C 1
ATOM 703 O O . VAL A 1 84 ? 1.608 -3.105 -8.245 1.00 76.88 84 VAL A O 1
ATOM 706 N N . ALA A 1 85 ? 2.643 -2.503 -10.127 1.00 77.19 85 ALA A N 1
ATOM 707 C CA . ALA A 1 85 ? 2.734 -3.858 -10.677 1.00 77.19 85 ALA A CA 1
ATOM 708 C C . ALA A 1 85 ? 3.789 -4.735 -9.975 1.00 77.19 85 ALA A C 1
ATOM 710 O O . ALA A 1 85 ? 3.699 -5.964 -10.040 1.00 77.19 85 ALA A O 1
ATOM 711 N N . ASP A 1 86 ? 4.756 -4.136 -9.281 1.00 80.06 86 ASP A N 1
ATOM 712 C CA . ASP A 1 86 ? 5.832 -4.859 -8.618 1.00 80.06 86 ASP A CA 1
ATOM 713 C C . ASP A 1 86 ? 5.366 -5.414 -7.255 1.00 80.06 86 ASP A C 1
ATOM 715 O O . ASP A 1 86 ? 5.027 -4.645 -6.346 1.00 80.06 86 ASP A O 1
ATOM 719 N N . PRO A 1 87 ? 5.332 -6.749 -7.072 1.00 79.56 87 PRO A N 1
ATOM 720 C CA . PRO A 1 87 ? 4.975 -7.340 -5.789 1.00 79.56 87 PRO A CA 1
ATOM 721 C C . PRO A 1 87 ? 5.945 -6.956 -4.661 1.00 79.56 87 PRO A C 1
ATOM 723 O O . PRO A 1 87 ? 5.502 -6.895 -3.514 1.00 79.56 87 PRO A O 1
ATOM 726 N N . VAL A 1 88 ? 7.223 -6.684 -4.952 1.00 81.88 88 VAL A N 1
ATOM 727 C CA . VAL A 1 88 ? 8.244 -6.312 -3.958 1.00 81.88 88 VAL A CA 1
ATOM 728 C C . VAL A 1 88 ? 7.974 -4.916 -3.408 1.00 81.88 88 VAL A C 1
ATOM 730 O O . VAL A 1 88 ? 7.987 -4.735 -2.191 1.00 81.88 88 VAL A O 1
ATOM 733 N N . PHE A 1 89 ? 7.661 -3.946 -4.273 1.00 84.19 89 PHE A N 1
ATOM 734 C CA . PHE A 1 89 ? 7.277 -2.591 -3.857 1.00 84.19 89 PHE A CA 1
ATOM 735 C C . PHE A 1 89 ? 6.073 -2.623 -2.909 1.00 84.19 89 PHE A C 1
ATOM 737 O O . PHE A 1 89 ? 6.100 -2.049 -1.821 1.00 84.19 89 PHE A O 1
ATOM 744 N N . ILE A 1 90 ? 5.037 -3.366 -3.294 1.00 86.19 90 ILE A N 1
ATOM 745 C CA . ILE A 1 90 ? 3.805 -3.492 -2.517 1.00 86.19 90 ILE A CA 1
ATOM 746 C C . ILE A 1 90 ? 4.034 -4.219 -1.186 1.00 86.19 90 ILE A C 1
ATOM 748 O O . ILE A 1 90 ? 3.479 -3.817 -0.165 1.00 86.19 90 ILE A O 1
ATOM 752 N N . GLU A 1 91 ? 4.867 -5.261 -1.168 1.00 86.00 91 GLU A N 1
ATOM 753 C CA . GLU A 1 91 ? 5.226 -5.964 0.067 1.00 86.00 91 GLU A CA 1
ATOM 754 C C . GLU A 1 91 ? 5.994 -5.055 1.030 1.00 86.00 91 GLU A C 1
ATOM 756 O O . GLU A 1 91 ? 5.704 -5.031 2.227 1.00 86.00 91 GLU A O 1
ATOM 761 N N . ARG A 1 92 ? 6.939 -4.267 0.508 1.00 85.94 92 ARG A N 1
ATOM 762 C CA . ARG A 1 92 ? 7.692 -3.280 1.290 1.00 85.94 92 ARG A CA 1
ATOM 763 C C . ARG A 1 92 ? 6.773 -2.194 1.844 1.00 85.94 92 ARG A C 1
ATOM 765 O O . ARG A 1 92 ? 6.882 -1.879 3.025 1.00 85.94 92 ARG A O 1
ATOM 772 N N . LEU A 1 93 ? 5.846 -1.675 1.035 1.00 87.88 93 LEU A N 1
ATOM 773 C CA . LEU A 1 93 ? 4.845 -0.699 1.475 1.00 87.88 93 LEU A CA 1
ATOM 774 C C . LEU A 1 93 ? 3.963 -1.270 2.586 1.00 87.88 93 LEU A C 1
ATOM 776 O O . LEU A 1 93 ? 3.795 -0.635 3.624 1.00 87.88 93 LEU A O 1
ATOM 780 N N . ARG A 1 94 ? 3.468 -2.501 2.415 1.00 89.38 94 ARG A N 1
ATOM 781 C CA . ARG A 1 94 ? 2.676 -3.188 3.439 1.00 89.38 94 ARG A CA 1
ATOM 782 C C . ARG A 1 94 ? 3.434 -3.274 4.765 1.00 89.38 94 ARG A C 1
ATOM 784 O O . ARG A 1 94 ? 2.874 -2.947 5.805 1.00 89.38 94 ARG A O 1
ATOM 791 N N . LEU A 1 95 ? 4.700 -3.691 4.728 1.00 85.62 95 LEU A N 1
ATOM 792 C CA . LEU A 1 95 ? 5.541 -3.840 5.919 1.00 85.62 95 LEU A CA 1
ATOM 793 C C . LEU A 1 95 ? 5.891 -2.501 6.573 1.00 85.62 95 LEU A C 1
ATOM 795 O O . LEU A 1 95 ? 5.862 -2.418 7.797 1.00 85.62 95 LEU A O 1
ATOM 799 N N . ALA A 1 96 ? 6.166 -1.455 5.792 1.00 85.38 96 ALA A N 1
ATOM 800 C CA . ALA A 1 96 ? 6.428 -0.117 6.324 1.00 85.38 96 ALA A CA 1
ATOM 801 C C . ALA A 1 96 ? 5.231 0.436 7.120 1.00 85.38 96 ALA A C 1
ATOM 803 O O . ALA A 1 96 ? 5.417 1.145 8.106 1.00 85.38 96 ALA A O 1
ATOM 804 N N . LEU A 1 97 ? 4.010 0.070 6.720 1.00 87.25 97 LEU A N 1
ATOM 805 C CA . LEU A 1 97 ? 2.767 0.508 7.353 1.00 87.25 97 LEU A CA 1
ATOM 806 C C . LEU A 1 97 ? 2.465 -0.204 8.677 1.00 87.25 97 LEU A C 1
ATOM 808 O O . LEU A 1 97 ? 1.997 0.437 9.612 1.00 87.25 97 LEU A O 1
ATOM 812 N N . VAL A 1 98 ? 2.728 -1.512 8.775 1.00 82.44 98 VAL A N 1
ATOM 813 C CA . VAL A 1 98 ? 2.350 -2.323 9.957 1.00 82.44 98 VAL A CA 1
ATOM 814 C C . VAL A 1 98 ? 3.523 -2.723 10.852 1.00 82.44 98 VAL A C 1
ATOM 816 O O . VAL A 1 98 ? 3.314 -3.216 11.958 1.00 82.44 98 VAL A O 1
ATOM 819 N N . ALA A 1 99 ? 4.758 -2.518 10.395 1.00 75.25 99 ALA A N 1
ATOM 820 C CA . ALA A 1 99 ? 5.983 -2.770 11.150 1.00 75.25 99 ALA A CA 1
ATOM 821 C C . ALA A 1 99 ? 6.997 -1.612 10.988 1.00 75.25 99 ALA A C 1
ATOM 823 O O . ALA A 1 99 ? 8.149 -1.846 10.602 1.00 75.25 99 ALA A O 1
ATOM 824 N N . PRO A 1 100 ? 6.620 -0.360 11.330 1.00 64.62 100 PRO A N 1
ATOM 825 C CA . PRO A 1 100 ? 7.440 0.832 11.077 1.00 64.62 100 PRO A CA 1
ATOM 826 C C . PRO A 1 100 ? 8.806 0.803 11.785 1.00 64.62 100 PRO A C 1
ATOM 828 O O . PRO A 1 100 ? 9.772 1.408 11.321 1.00 64.62 100 PRO A O 1
ATOM 831 N N . ASN A 1 101 ? 8.934 0.032 12.872 1.00 56.97 101 ASN A N 1
ATOM 832 C CA . ASN A 1 101 ? 10.181 -0.128 13.628 1.00 56.97 101 ASN A CA 1
ATOM 833 C C . ASN A 1 101 ? 11.308 -0.822 12.836 1.00 56.97 101 ASN A C 1
ATOM 835 O O . ASN A 1 101 ? 12.474 -0.691 13.214 1.00 56.97 101 ASN A O 1
ATOM 839 N N . GLY A 1 102 ? 10.981 -1.538 11.751 1.00 53.56 102 GLY A N 1
ATOM 840 C CA . GLY A 1 102 ? 11.960 -2.145 10.841 1.00 53.56 102 GLY A CA 1
ATOM 841 C C . GLY A 1 102 ? 12.552 -1.165 9.820 1.00 53.56 102 GLY A C 1
ATOM 842 O O . GLY A 1 102 ? 13.618 -1.419 9.264 1.00 53.56 102 GLY A O 1
ATOM 843 N N . SER A 1 103 ? 11.902 -0.020 9.608 1.00 51.53 103 SER A N 1
ATOM 844 C CA . SER A 1 103 ? 12.213 0.965 8.569 1.00 51.53 103 SER A CA 1
ATOM 845 C C . SER A 1 103 ? 12.578 2.319 9.186 1.00 51.53 103 SER A C 1
ATOM 847 O O . SER A 1 103 ? 11.956 3.336 8.917 1.00 51.53 103 SER A O 1
ATOM 849 N N . LYS A 1 104 ? 13.625 2.354 10.021 1.00 50.12 104 LYS A N 1
ATOM 850 C CA . LYS A 1 104 ? 14.160 3.600 10.617 1.00 50.12 104 LYS A CA 1
ATOM 851 C C . LYS A 1 104 ? 14.936 4.498 9.635 1.00 50.12 104 LYS A C 1
ATOM 853 O O . LYS A 1 104 ? 15.556 5.466 10.064 1.00 50.12 104 LYS A O 1
ATOM 858 N N . ARG A 1 105 ? 14.979 4.165 8.342 1.00 58.03 105 ARG A N 1
ATOM 859 C CA . ARG A 1 105 ? 15.760 4.899 7.334 1.00 58.03 105 ARG A CA 1
ATOM 860 C C . ARG A 1 105 ? 14.828 5.565 6.320 1.00 58.03 105 ARG A C 1
ATOM 862 O O . ARG A 1 105 ? 13.888 4.901 5.878 1.00 58.03 105 ARG A O 1
ATOM 869 N N . PRO A 1 106 ? 15.092 6.826 5.930 1.00 57.62 106 PRO A N 1
ATOM 870 C CA . PRO A 1 106 ? 14.335 7.484 4.876 1.00 57.62 106 PRO A CA 1
ATOM 871 C C . PRO A 1 106 ? 14.473 6.666 3.591 1.00 57.62 106 PRO A C 1
ATOM 873 O O . PRO A 1 106 ? 15.577 6.385 3.131 1.00 57.62 106 PRO A O 1
ATOM 876 N N . SER A 1 107 ? 13.337 6.232 3.061 1.00 70.44 107 SER A N 1
ATOM 877 C CA . SER A 1 107 ? 13.217 5.532 1.786 1.00 70.44 107 SER A CA 1
ATOM 878 C C . SER A 1 107 ? 11.933 5.997 1.120 1.00 70.44 107 SER A C 1
ATOM 880 O O . SER A 1 107 ? 11.009 6.442 1.805 1.00 70.44 107 SER A O 1
ATOM 882 N N . LEU A 1 108 ? 11.852 5.867 -0.201 1.00 72.62 108 LEU A N 1
ATOM 883 C CA . LEU A 1 108 ? 10.653 6.248 -0.942 1.00 72.62 108 LEU A CA 1
ATOM 884 C C . LEU A 1 108 ? 9.406 5.547 -0.389 1.00 72.62 108 LEU A C 1
ATOM 886 O O . LEU A 1 108 ? 8.360 6.168 -0.241 1.00 72.62 108 LEU A O 1
ATOM 890 N N . VAL A 1 109 ? 9.534 4.267 -0.034 1.00 80.00 109 VAL A N 1
ATOM 891 C CA . VAL A 1 109 ? 8.444 3.480 0.554 1.00 80.00 109 VAL A CA 1
ATOM 892 C C . VAL A 1 109 ? 7.964 4.077 1.880 1.00 80.00 109 VAL A C 1
ATOM 894 O O . VAL A 1 109 ? 6.762 4.092 2.133 1.00 80.00 109 VAL A O 1
ATOM 897 N N . VAL A 1 110 ? 8.872 4.608 2.705 1.00 79.69 110 VAL A N 1
ATOM 898 C CA . VAL A 1 110 ? 8.512 5.300 3.954 1.00 79.69 110 VAL A CA 1
ATOM 899 C C . VAL A 1 110 ? 7.782 6.609 3.653 1.00 79.69 110 VAL A C 1
ATOM 901 O O . VAL A 1 110 ? 6.729 6.846 4.232 1.00 79.69 110 VAL A O 1
ATOM 904 N N . THR A 1 111 ? 8.258 7.407 2.693 1.00 78.75 111 THR A N 1
ATOM 905 C CA . THR A 1 111 ? 7.568 8.641 2.272 1.00 78.75 111 THR A CA 1
ATOM 906 C C . THR A 1 111 ? 6.166 8.357 1.730 1.00 78.75 111 THR A C 1
ATOM 908 O O . THR A 1 111 ? 5.215 9.064 2.053 1.00 78.75 111 THR A O 1
ATOM 911 N N . VAL A 1 112 ? 6.010 7.289 0.943 1.00 83.94 112 VAL A N 1
ATOM 912 C CA . VAL A 1 112 ? 4.698 6.827 0.473 1.00 83.94 112 VAL A CA 1
ATOM 913 C C . VAL A 1 112 ? 3.816 6.428 1.656 1.00 83.94 112 VAL A C 1
ATOM 915 O O . VAL A 1 112 ? 2.668 6.854 1.713 1.00 83.94 112 VAL A O 1
ATOM 918 N N . ALA A 1 113 ? 4.347 5.660 2.613 1.00 87.31 113 ALA A N 1
ATOM 919 C CA . ALA A 1 113 ? 3.616 5.214 3.799 1.00 87.31 113 ALA A CA 1
ATOM 920 C C . ALA A 1 113 ? 3.179 6.372 4.721 1.00 87.31 113 ALA A C 1
ATOM 922 O O . ALA A 1 113 ? 2.166 6.264 5.419 1.00 87.31 113 ALA A O 1
ATOM 923 N N . GLU A 1 114 ? 3.912 7.486 4.730 1.00 84.81 114 GLU A N 1
ATOM 924 C CA . GLU A 1 114 ? 3.546 8.706 5.458 1.00 84.81 114 GLU A CA 1
ATOM 925 C C . GLU A 1 114 ? 2.368 9.449 4.806 1.00 84.81 114 GLU A C 1
ATOM 927 O O . GLU A 1 114 ? 1.522 9.994 5.520 1.00 84.81 114 GLU A O 1
ATOM 932 N N . ASP A 1 115 ? 2.246 9.409 3.475 1.00 86.12 115 ASP A N 1
ATOM 933 C CA . ASP A 1 115 ? 1.087 9.946 2.757 1.00 86.12 115 ASP A CA 1
ATOM 934 C C . ASP A 1 115 ? -0.044 8.905 2.674 1.00 86.12 115 ASP A C 1
ATOM 936 O O . ASP A 1 115 ? -0.078 7.996 1.837 1.00 86.12 115 ASP A O 1
ATOM 940 N N . ARG A 1 116 ? -1.021 9.063 3.568 1.00 89.00 116 ARG A N 1
ATOM 941 C CA . ARG A 1 116 ? -2.184 8.176 3.692 1.00 89.00 116 ARG A CA 1
ATOM 942 C C . ARG A 1 116 ? -3.005 8.078 2.407 1.00 89.00 116 ARG A C 1
ATOM 944 O O . ARG A 1 116 ? -3.353 6.975 1.990 1.00 89.00 116 ARG A O 1
ATOM 951 N N . LEU A 1 117 ? -3.341 9.208 1.784 1.00 87.25 117 LEU A N 1
ATOM 952 C CA . LEU A 1 117 ? -4.218 9.216 0.606 1.00 87.25 117 LEU A CA 1
ATOM 953 C C . LEU A 1 117 ? -3.508 8.595 -0.598 1.00 87.25 117 LEU A C 1
ATOM 955 O O . LEU A 1 117 ? -4.115 7.827 -1.349 1.00 87.25 117 LEU A O 1
ATOM 959 N N . LEU A 1 118 ? -2.212 8.880 -0.736 1.00 85.19 118 LEU A N 1
ATOM 960 C CA . LEU A 1 118 ? -1.338 8.231 -1.702 1.00 85.19 118 LEU A CA 1
ATOM 961 C C . LEU A 1 118 ? -1.314 6.713 -1.502 1.00 85.19 118 LEU A C 1
ATOM 963 O O . LEU A 1 118 ? -1.595 5.961 -2.435 1.00 85.19 118 LEU A O 1
ATOM 967 N N . THR A 1 119 ? -1.030 6.262 -0.281 1.00 89.25 119 THR A N 1
ATOM 968 C CA . THR A 1 119 ? -0.982 4.838 0.065 1.00 89.25 119 THR A CA 1
ATOM 969 C C . THR A 1 119 ? -2.286 4.131 -0.294 1.00 89.25 119 THR A C 1
ATOM 971 O O . THR A 1 119 ? -2.262 3.123 -1.003 1.00 89.25 119 THR A O 1
ATOM 974 N N . ILE A 1 120 ? -3.432 4.678 0.127 1.00 89.81 120 ILE A N 1
ATOM 975 C CA . ILE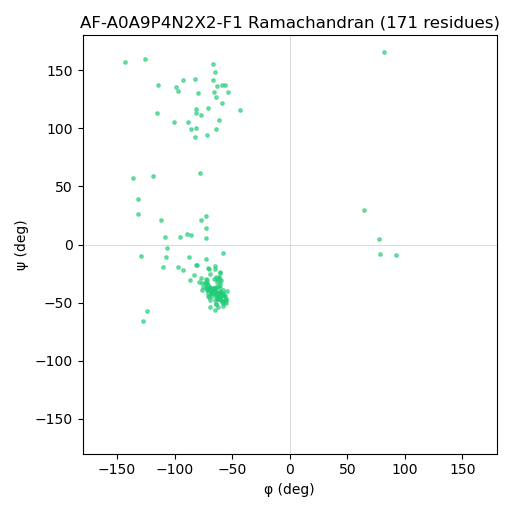 A 1 120 ? -4.757 4.112 -0.166 1.00 89.81 120 ILE A CA 1
ATOM 976 C C . ILE A 1 120 ? -4.949 3.948 -1.678 1.00 89.81 120 ILE A C 1
ATOM 978 O O . ILE A 1 120 ? -5.336 2.874 -2.143 1.00 89.81 120 ILE A O 1
ATOM 982 N N . ARG A 1 121 ? -4.613 4.978 -2.462 1.00 85.88 121 ARG A N 1
ATOM 983 C CA . ARG A 1 121 ? -4.736 4.943 -3.924 1.00 85.88 121 ARG A CA 1
ATOM 984 C C . ARG A 1 121 ? -3.872 3.848 -4.554 1.00 85.88 121 ARG A C 1
ATOM 986 O O . ARG A 1 121 ? -4.355 3.120 -5.422 1.00 85.88 121 ARG A O 1
ATOM 993 N N . LEU A 1 122 ? -2.617 3.699 -4.124 1.00 86.38 122 LEU A N 1
ATOM 994 C CA . LEU A 1 122 ? -1.709 2.676 -4.662 1.00 86.38 122 LE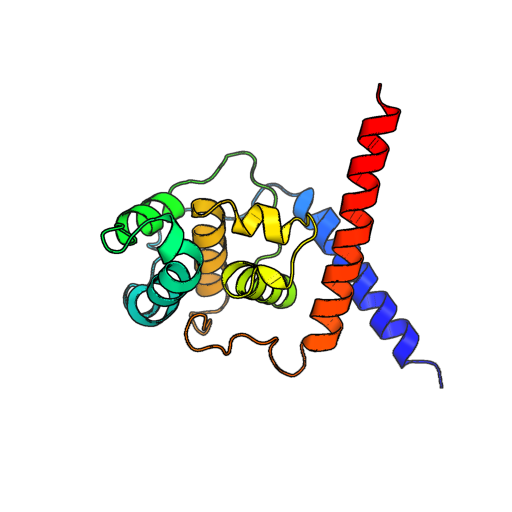U A CA 1
ATOM 995 C C . LEU A 1 122 ? -2.199 1.252 -4.358 1.00 86.38 122 LEU A C 1
ATOM 997 O O . LEU A 1 122 ? -2.123 0.382 -5.227 1.00 86.38 122 LEU A O 1
ATOM 1001 N N . LEU A 1 123 ? -2.754 1.020 -3.164 1.00 89.38 123 LEU A N 1
ATOM 1002 C CA . LEU A 1 123 ? -3.321 -0.276 -2.778 1.00 89.38 123 LEU A CA 1
ATOM 1003 C C . LEU A 1 123 ? -4.584 -0.617 -3.583 1.00 89.38 123 LEU A C 1
ATOM 1005 O O . LEU A 1 123 ? -4.719 -1.746 -4.055 1.00 89.38 123 LEU A O 1
ATOM 1009 N N . ILE A 1 124 ? -5.471 0.358 -3.811 1.00 86.94 124 ILE A N 1
ATOM 1010 C CA . ILE A 1 124 ? -6.654 0.183 -4.671 1.00 86.94 124 ILE A CA 1
ATOM 1011 C C . ILE A 1 124 ? -6.225 -0.118 -6.115 1.00 86.94 124 ILE A C 1
ATOM 1013 O O . ILE A 1 124 ? -6.727 -1.059 -6.729 1.00 86.94 124 ILE A O 1
ATOM 1017 N N . ARG A 1 125 ? -5.246 0.621 -6.659 1.00 83.31 125 ARG A N 1
ATOM 1018 C CA . ARG A 1 125 ? -4.715 0.367 -8.010 1.00 83.31 125 ARG A CA 1
ATOM 1019 C C . ARG A 1 125 ? -4.132 -1.043 -8.120 1.00 83.31 125 ARG A C 1
ATOM 1021 O O . ARG A 1 125 ? -4.402 -1.730 -9.103 1.00 83.31 125 ARG A O 1
ATOM 1028 N N . ARG A 1 126 ? -3.399 -1.510 -7.101 1.00 85.38 126 ARG A N 1
ATOM 1029 C CA . ARG A 1 126 ? -2.883 -2.887 -7.050 1.00 85.38 126 ARG A CA 1
ATOM 1030 C C . ARG A 1 126 ? -4.006 -3.917 -7.101 1.00 85.38 126 ARG A C 1
ATOM 1032 O O . ARG A 1 126 ? -3.910 -4.874 -7.866 1.00 85.38 126 ARG A O 1
ATOM 1039 N N . TYR A 1 127 ? -5.040 -3.725 -6.287 1.00 85.88 127 TYR A N 1
ATOM 1040 C CA . TYR A 1 127 ? -6.192 -4.618 -6.222 1.00 85.88 127 TYR A CA 1
ATOM 1041 C C . TYR A 1 127 ? -6.875 -4.756 -7.590 1.00 85.88 127 TYR A C 1
ATOM 1043 O O . TYR A 1 127 ? -7.042 -5.874 -8.083 1.00 85.88 127 TYR A O 1
ATOM 1051 N N . VAL A 1 128 ? -7.175 -3.626 -8.240 1.00 82.31 128 VAL A N 1
ATOM 1052 C CA . VAL A 1 128 ? -7.818 -3.588 -9.565 1.00 82.31 128 VAL A CA 1
ATOM 1053 C C . VAL A 1 128 ? -6.954 -4.269 -10.628 1.00 82.31 128 VAL A C 1
ATOM 1055 O O . VAL A 1 128 ? -7.449 -5.104 -11.381 1.00 82.31 128 VAL A O 1
ATOM 1058 N N . MET A 1 129 ? -5.648 -3.980 -10.664 1.00 79.00 129 MET A N 1
ATOM 1059 C CA . MET A 1 129 ? -4.728 -4.558 -11.654 1.00 79.00 129 MET A CA 1
ATOM 1060 C C . MET A 1 129 ? -4.625 -6.088 -11.587 1.00 79.00 129 MET A C 1
ATOM 1062 O O . MET A 1 129 ? -4.332 -6.721 -12.598 1.00 79.00 129 MET A O 1
ATOM 1066 N N . HIS A 1 130 ? -4.840 -6.685 -10.413 1.00 78.06 130 HIS A N 1
ATOM 1067 C CA . HIS A 1 130 ? -4.668 -8.123 -10.188 1.00 78.06 130 HIS A CA 1
ATOM 1068 C C . HIS A 1 130 ? -5.986 -8.862 -9.924 1.00 78.06 130 HIS A C 1
ATOM 1070 O O . HIS A 1 130 ? -5.972 -9.958 -9.364 1.00 78.06 130 HIS A O 1
ATOM 1076 N N . GLY A 1 131 ? -7.121 -8.282 -10.328 1.00 71.69 131 GLY A N 1
ATOM 1077 C CA . GLY A 1 131 ? -8.419 -8.964 -10.293 1.00 71.69 131 GLY A CA 1
ATOM 1078 C C . GLY A 1 131 ? -8.894 -9.312 -8.882 1.00 71.69 131 GLY A C 1
ATOM 1079 O O . GLY A 1 131 ? -9.561 -10.320 -8.679 1.00 71.69 131 GLY A O 1
ATOM 1080 N N . GLY A 1 132 ? -8.499 -8.512 -7.896 1.00 69.94 132 GLY A N 1
ATOM 1081 C CA . GLY A 1 132 ? -8.995 -8.612 -6.533 1.00 69.94 132 GLY A CA 1
ATOM 1082 C C . GLY A 1 132 ? -8.424 -9.724 -5.650 1.00 69.94 132 GLY A C 1
ATOM 1083 O O . GLY A 1 132 ? -8.800 -9.838 -4.487 1.00 69.94 132 GLY A O 1
ATOM 1084 N N . ALA A 1 133 ? -7.443 -10.490 -6.133 1.00 71.44 133 ALA A N 1
ATOM 1085 C CA . ALA A 1 133 ? -6.741 -11.512 -5.346 1.00 71.44 133 ALA A CA 1
ATOM 1086 C C . ALA A 1 133 ? -5.689 -10.934 -4.367 1.00 71.44 133 ALA A C 1
ATOM 1088 O O . ALA A 1 133 ? -4.742 -11.617 -3.972 1.00 71.44 133 ALA A O 1
ATOM 1089 N N . PHE A 1 134 ? -5.800 -9.652 -4.013 1.00 77.19 134 PHE A N 1
ATOM 1090 C CA . PHE A 1 134 ? -4.788 -8.933 -3.249 1.00 77.19 134 PHE A CA 1
ATOM 1091 C C . PHE A 1 134 ? -5.177 -8.826 -1.769 1.00 77.19 134 PHE A C 1
ATOM 1093 O O . PHE A 1 134 ? -6.054 -8.047 -1.402 1.00 77.19 134 PHE A O 1
ATOM 1100 N N . LEU A 1 135 ? -4.516 -9.620 -0.923 1.00 81.94 135 LEU A N 1
ATOM 1101 C CA . LEU A 1 135 ? -4.752 -9.677 0.524 1.00 81.94 135 LEU A CA 1
ATOM 1102 C C . LEU A 1 135 ? -3.808 -8.726 1.271 1.00 81.94 135 LEU A C 1
ATOM 1104 O O . LEU A 1 135 ? -2.634 -8.614 0.917 1.00 81.94 135 LEU A O 1
ATOM 1108 N N . LEU A 1 136 ? -4.313 -8.068 2.313 1.00 85.19 136 LEU A N 1
ATOM 1109 C CA . LEU A 1 136 ? -3.596 -7.069 3.106 1.00 85.19 136 LEU A CA 1
ATOM 1110 C C . LEU A 1 136 ? -3.642 -7.394 4.596 1.00 85.19 136 LEU A C 1
ATOM 1112 O O . LEU A 1 136 ? -2.602 -7.698 5.180 1.00 85.19 136 LEU A O 1
ATOM 1116 N N . ALA A 1 137 ? -4.834 -7.349 5.192 1.00 80.38 137 ALA A N 1
ATOM 1117 C CA . ALA A 1 137 ? -5.040 -7.595 6.616 1.00 80.38 137 ALA A CA 1
ATOM 1118 C C . ALA A 1 137 ? -4.873 -9.079 6.958 1.00 80.38 137 ALA A C 1
ATOM 1120 O O . ALA A 1 137 ? -4.366 -9.419 8.024 1.00 80.38 137 ALA A O 1
ATOM 1121 N N . SER A 1 138 ? -5.238 -9.963 6.028 1.00 82.31 138 SER A N 1
ATOM 1122 C CA . SER A 1 138 ? -5.086 -11.411 6.199 1.00 82.31 138 SER A CA 1
ATOM 1123 C C . SER A 1 138 ? -3.629 -11.891 6.113 1.00 82.31 138 SER A C 1
ATOM 1125 O O . SER A 1 138 ? -3.333 -13.041 6.444 1.00 82.31 138 SER A O 1
ATOM 1127 N N . LEU A 1 139 ? -2.696 -11.045 5.656 1.00 81.56 139 LEU A N 1
ATOM 1128 C CA . LEU A 1 139 ? -1.284 -11.410 5.564 1.00 81.56 139 LEU A CA 1
ATOM 1129 C C . LEU A 1 139 ? -0.565 -11.242 6.911 1.00 81.56 139 LEU A C 1
ATOM 1131 O O . LEU A 1 139 ? -0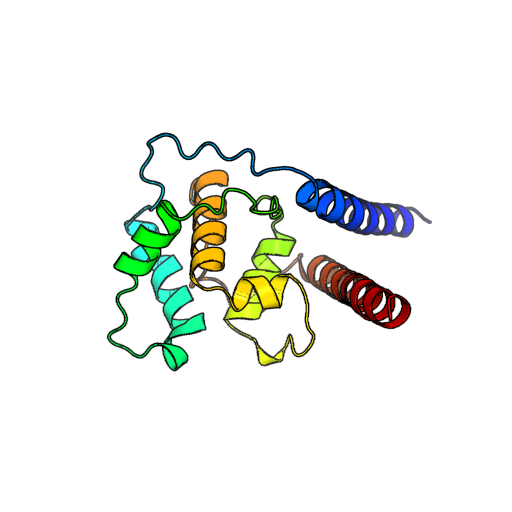.777 -10.259 7.620 1.00 81.56 139 LEU A O 1
ATOM 1135 N N . PRO A 1 140 ? 0.371 -12.146 7.255 1.00 78.12 140 PRO A N 1
ATOM 1136 C CA . PRO A 1 140 ? 1.133 -12.029 8.490 1.00 78.12 140 PRO A CA 1
ATOM 1137 C C . PRO A 1 140 ? 2.060 -10.801 8.461 1.00 78.12 140 PRO A C 1
ATOM 1139 O O . PRO A 1 140 ? 2.521 -10.367 7.403 1.00 78.12 140 PRO A O 1
ATOM 1142 N N . LEU A 1 141 ? 2.421 -10.273 9.634 1.00 80.19 141 LEU A N 1
ATOM 1143 C CA . LEU A 1 141 ? 3.292 -9.090 9.807 1.00 80.19 141 LEU A CA 1
ATOM 1144 C C . LEU A 1 141 ? 4.781 -9.349 9.504 1.00 80.19 141 LEU A C 1
ATOM 1146 O O . LEU A 1 141 ? 5.669 -8.679 10.022 1.00 80.19 141 LEU A O 1
ATOM 1150 N N . ARG A 1 142 ? 5.063 -10.350 8.674 1.00 82.19 142 ARG A N 1
ATOM 1151 C CA . ARG A 1 142 ? 6.394 -10.747 8.212 1.00 82.19 142 ARG A CA 1
ATOM 1152 C C . ARG A 1 142 ? 6.411 -10.775 6.692 1.00 82.19 142 ARG A C 1
ATOM 1154 O O . ARG A 1 142 ? 5.349 -10.889 6.079 1.00 82.19 142 ARG A O 1
ATOM 1161 N N . ILE A 1 143 ? 7.603 -10.696 6.106 1.00 81.38 143 ILE A N 1
ATOM 1162 C CA . ILE A 1 143 ? 7.786 -10.841 4.657 1.00 81.38 143 ILE A CA 1
ATOM 1163 C C . ILE A 1 143 ? 7.199 -12.187 4.212 1.00 81.38 143 ILE A C 1
ATOM 1165 O O . ILE A 1 143 ? 7.368 -13.203 4.895 1.00 81.38 143 ILE A O 1
ATOM 1169 N N . ARG A 1 144 ? 6.488 -12.193 3.081 1.00 81.69 144 ARG A N 1
ATOM 1170 C CA . ARG A 1 144 ? 5.989 -13.430 2.471 1.00 81.69 144 ARG A CA 1
ATOM 1171 C C . ARG A 1 144 ? 7.138 -14.400 2.133 1.00 81.69 144 ARG A C 1
ATOM 1173 O O . ARG A 1 144 ? 8.137 -13.960 1.561 1.00 81.69 144 ARG A O 1
ATOM 1180 N N . PRO A 1 145 ? 6.976 -15.710 2.412 1.00 77.19 145 PRO A N 1
ATOM 1181 C CA . PRO A 1 145 ? 7.949 -16.720 2.014 1.00 77.19 145 PRO A CA 1
ATOM 1182 C C . PRO A 1 145 ? 8.264 -16.667 0.520 1.00 77.19 145 PRO A C 1
ATOM 1184 O O . PRO A 1 145 ? 7.352 -16.622 -0.304 1.00 77.19 145 PRO A O 1
ATOM 1187 N N . GLY A 1 146 ? 9.549 -16.674 0.175 1.00 79.88 146 GLY A N 1
ATOM 1188 C CA . GLY A 1 146 ? 10.039 -16.575 -1.200 1.00 79.88 146 GLY A CA 1
ATOM 1189 C C . GLY A 1 146 ? 10.335 -15.146 -1.667 1.00 79.88 146 GLY A C 1
ATOM 1190 O O . GLY A 1 146 ? 10.946 -14.987 -2.719 1.00 79.88 146 GLY A O 1
ATOM 1191 N N . MET A 1 147 ? 9.965 -14.120 -0.892 1.00 82.06 147 MET A N 1
ATOM 1192 C CA . MET A 1 147 ? 10.244 -12.711 -1.206 1.00 82.06 147 MET A CA 1
ATOM 1193 C C . MET A 1 147 ? 11.350 -12.102 -0.332 1.00 82.06 147 MET A C 1
ATOM 1195 O O . MET A 1 147 ? 11.723 -10.948 -0.531 1.00 82.06 147 MET A O 1
ATOM 1199 N N . GLU A 1 148 ? 11.904 -12.842 0.632 1.00 84.19 148 GLU A N 1
ATOM 1200 C CA . GLU A 1 148 ? 12.835 -12.308 1.636 1.00 84.19 148 GLU A CA 1
ATOM 1201 C C . GLU A 1 148 ? 14.095 -11.717 1.009 1.00 84.19 148 GLU A C 1
ATOM 1203 O O . GLU A 1 148 ? 14.538 -10.631 1.390 1.00 84.19 148 GLU A O 1
ATOM 1208 N N . ARG A 1 149 ? 14.664 -12.419 0.023 1.00 81.00 149 ARG A N 1
ATOM 1209 C CA . ARG A 1 149 ? 15.868 -11.960 -0.672 1.00 81.00 149 ARG A CA 1
ATOM 1210 C C . ARG A 1 149 ? 15.601 -10.673 -1.452 1.00 81.00 149 ARG A C 1
ATOM 1212 O O . ARG A 1 149 ? 16.366 -9.726 -1.318 1.00 81.00 149 ARG A O 1
ATOM 1219 N N . GLU A 1 150 ? 14.519 -10.640 -2.221 1.00 79.56 150 GLU A N 1
ATOM 1220 C CA . GLU A 1 150 ? 14.168 -9.518 -3.101 1.00 79.56 150 GLU A CA 1
ATOM 1221 C C . GLU A 1 150 ? 13.796 -8.266 -2.300 1.00 79.56 150 GLU A C 1
ATOM 1223 O O . GLU A 1 150 ? 14.258 -7.169 -2.604 1.00 79.56 150 GLU A O 1
ATOM 1228 N N . VAL A 1 151 ? 13.036 -8.431 -1.213 1.00 81.50 151 VAL A N 1
ATOM 1229 C CA . VAL A 1 151 ? 12.701 -7.338 -0.289 1.00 81.50 151 VAL A CA 1
ATOM 1230 C C . VAL A 1 151 ? 13.958 -6.758 0.359 1.00 81.50 151 VAL A C 1
ATOM 1232 O O . VAL A 1 151 ? 14.079 -5.535 0.477 1.00 81.50 151 VAL A O 1
ATOM 1235 N N . ARG A 1 152 ? 14.910 -7.611 0.758 1.00 81.56 152 ARG A N 1
ATOM 1236 C CA . ARG A 1 152 ? 16.190 -7.169 1.322 1.00 81.56 152 ARG A CA 1
ATOM 1237 C C . ARG A 1 152 ? 17.013 -6.388 0.294 1.00 81.56 152 ARG A C 1
ATOM 1239 O O . ARG A 1 152 ? 17.409 -5.264 0.582 1.00 81.56 152 ARG A O 1
ATOM 1246 N N . GLU A 1 153 ? 17.205 -6.938 -0.904 1.00 79.69 153 GLU A N 1
ATOM 1247 C CA . GLU A 1 153 ? 17.974 -6.298 -1.984 1.00 79.69 153 GLU A CA 1
ATOM 1248 C C . GLU A 1 153 ? 17.367 -4.952 -2.413 1.00 79.69 153 GLU A C 1
ATOM 1250 O O . GLU A 1 153 ? 18.091 -3.971 -2.587 1.00 79.69 153 GLU A O 1
ATOM 1255 N N . ALA A 1 154 ? 16.039 -4.866 -2.527 1.00 75.69 154 ALA A N 1
ATOM 1256 C CA . ALA A 1 154 ? 15.347 -3.619 -2.849 1.00 75.69 154 ALA A CA 1
ATOM 1257 C C . ALA A 1 154 ? 15.489 -2.571 -1.730 1.00 75.69 154 ALA A C 1
ATOM 1259 O O . ALA A 1 154 ? 15.677 -1.389 -2.004 1.00 75.69 154 ALA A O 1
ATOM 1260 N N . THR A 1 155 ? 15.459 -2.992 -0.462 1.00 75.38 155 THR A N 1
ATOM 1261 C CA . THR A 1 155 ? 15.666 -2.090 0.685 1.00 75.38 155 THR A CA 1
ATOM 1262 C C . THR A 1 155 ? 17.102 -1.554 0.744 1.00 75.38 155 THR A C 1
ATOM 1264 O O . THR A 1 155 ? 17.324 -0.376 1.044 1.00 75.38 155 THR A O 1
ATOM 1267 N N . GLU A 1 156 ? 18.088 -2.389 0.414 1.00 74.94 156 GLU A N 1
ATOM 1268 C CA . GLU A 1 156 ? 19.489 -1.976 0.274 1.00 74.94 156 GLU A CA 1
ATOM 1269 C C . GLU A 1 156 ? 19.677 -1.008 -0.909 1.00 74.94 156 GLU A C 1
ATOM 1271 O O . GLU A 1 156 ? 20.385 -0.006 -0.785 1.00 74.94 156 GLU A O 1
ATOM 1276 N N . ALA A 1 157 ? 19.012 -1.256 -2.043 1.00 71.06 157 ALA A N 1
ATOM 1277 C CA . ALA A 1 157 ? 19.050 -0.376 -3.209 1.00 71.06 157 ALA A CA 1
ATOM 1278 C C . ALA A 1 157 ? 18.456 1.012 -2.916 1.00 71.06 157 ALA A C 1
ATOM 1280 O O . ALA A 1 157 ? 19.112 2.008 -3.220 1.00 71.06 157 ALA A O 1
ATOM 1281 N N . ASP A 1 158 ? 17.288 1.078 -2.270 1.00 66.19 158 ASP A N 1
ATOM 1282 C CA . ASP A 1 158 ? 16.659 2.338 -1.843 1.00 66.19 158 ASP A CA 1
ATOM 1283 C C . ASP A 1 158 ? 17.580 3.149 -0.938 1.00 66.19 158 ASP A C 1
ATOM 1285 O O . ASP A 1 158 ? 17.742 4.349 -1.131 1.00 66.19 158 ASP A O 1
ATOM 1289 N N . THR A 1 159 ? 18.235 2.485 0.019 1.00 64.88 159 THR A N 1
ATOM 1290 C CA . THR A 1 159 ? 19.170 3.150 0.937 1.00 64.88 159 THR A CA 1
ATOM 1291 C C . THR A 1 159 ? 20.301 3.838 0.167 1.00 64.88 159 THR A C 1
ATOM 1293 O O . THR A 1 159 ? 20.652 4.979 0.461 1.00 64.88 159 THR A O 1
ATOM 1296 N N . ASN A 1 160 ? 20.853 3.161 -0.843 1.00 65.44 160 ASN A N 1
ATOM 1297 C CA . ASN A 1 160 ? 21.928 3.709 -1.667 1.00 65.44 160 ASN A CA 1
ATOM 1298 C C . ASN A 1 160 ? 21.445 4.866 -2.555 1.00 65.44 160 ASN A C 1
ATOM 1300 O O . ASN A 1 160 ? 22.167 5.840 -2.733 1.00 65.44 160 ASN A O 1
ATOM 1304 N N . ILE A 1 161 ? 20.224 4.784 -3.092 1.00 63.28 161 ILE A N 1
ATOM 1305 C CA . ILE A 1 161 ? 19.639 5.842 -3.926 1.00 63.28 161 ILE A CA 1
ATOM 1306 C C . ILE A 1 161 ? 19.328 7.083 -3.080 1.00 63.28 161 ILE A C 1
ATOM 1308 O O . ILE A 1 161 ? 19.726 8.186 -3.446 1.00 63.28 161 ILE A O 1
ATOM 1312 N N . SER A 1 162 ? 18.680 6.923 -1.924 1.00 57.94 162 SER A N 1
ATOM 1313 C CA . SER A 1 162 ? 18.386 8.035 -1.015 1.00 57.94 162 SER A CA 1
ATOM 1314 C C . SER A 1 162 ? 19.657 8.731 -0.512 1.00 57.94 162 SER A C 1
ATOM 1316 O O . SER A 1 162 ? 19.660 9.953 -0.391 1.00 57.94 162 SER A O 1
ATOM 1318 N N . ALA A 1 163 ? 20.754 7.996 -0.289 1.00 59.22 163 ALA A N 1
ATOM 1319 C CA . ALA A 1 163 ? 22.048 8.586 0.065 1.00 59.22 163 ALA A CA 1
ATOM 1320 C C . ALA A 1 163 ? 22.610 9.498 -1.044 1.00 59.22 163 ALA A C 1
ATOM 1322 O O . ALA A 1 163 ? 23.070 10.601 -0.752 1.00 59.22 163 ALA A O 1
ATOM 1323 N N . LEU A 1 164 ? 22.494 9.091 -2.314 1.00 55.94 164 LEU A N 1
ATOM 1324 C CA . LEU A 1 164 ? 22.956 9.882 -3.463 1.00 55.94 164 LEU A CA 1
ATOM 1325 C C . LEU A 1 164 ? 22.188 11.205 -3.618 1.00 55.94 164 LEU A C 1
ATOM 1327 O O . LEU A 1 164 ? 22.777 12.227 -3.969 1.00 55.94 164 LEU A O 1
ATOM 1331 N N . PHE A 1 165 ? 20.884 11.215 -3.329 1.00 49.97 165 PHE A N 1
ATOM 1332 C CA . PHE A 1 165 ? 20.078 12.441 -3.381 1.00 49.97 165 PHE A CA 1
ATOM 1333 C C . PHE A 1 165 ? 20.373 13.407 -2.222 1.00 49.97 165 PHE A C 1
ATOM 1335 O O . PHE A 1 165 ? 20.298 14.620 -2.411 1.00 49.97 165 PHE A O 1
ATOM 1342 N N . VAL A 1 166 ? 20.769 12.898 -1.050 1.00 50.84 166 VAL A N 1
ATOM 1343 C CA . VAL A 1 166 ? 21.206 13.729 0.088 1.00 50.84 166 VAL A CA 1
ATOM 1344 C C . VAL A 1 166 ? 22.589 14.349 -0.165 1.00 50.84 166 VAL A C 1
ATOM 1346 O O . VAL A 1 166 ? 22.817 15.503 0.198 1.00 50.84 166 VAL A O 1
ATOM 1349 N N . GLU A 1 167 ? 23.506 13.629 -0.817 1.00 42.47 167 GLU A N 1
ATOM 1350 C CA . GLU A 1 167 ? 24.828 14.159 -1.193 1.00 42.47 167 GLU A CA 1
ATOM 1351 C C . GLU A 1 167 ? 24.764 15.180 -2.338 1.00 42.47 167 GLU A C 1
ATOM 1353 O O . GLU A 1 167 ? 25.470 16.187 -2.301 1.00 42.47 167 GLU A O 1
ATOM 1358 N N . GLY A 1 168 ? 23.885 14.980 -3.327 1.00 37.06 168 GLY A N 1
ATOM 1359 C CA . GLY A 1 168 ? 23.686 15.936 -4.423 1.00 37.06 168 GLY A CA 1
ATOM 1360 C C . GLY A 1 168 ? 23.166 17.303 -3.961 1.00 37.06 168 GLY A C 1
ATOM 1361 O O . GLY A 1 168 ? 23.537 18.330 -4.529 1.00 37.06 168 GLY A O 1
ATOM 1362 N N . TRP A 1 169 ? 22.364 17.335 -2.894 1.00 35.47 169 TRP A N 1
ATOM 1363 C CA . TRP A 1 169 ? 21.866 18.580 -2.301 1.00 35.47 169 TRP A CA 1
ATOM 1364 C C . TRP A 1 169 ? 22.954 19.365 -1.558 1.00 35.47 169 TRP A C 1
ATOM 1366 O O . TRP A 1 169 ? 23.012 20.582 -1.686 1.00 35.47 169 TRP A O 1
ATOM 1376 N N . LYS A 1 170 ? 23.867 18.685 -0.852 1.00 39.62 170 LYS A N 1
ATOM 1377 C CA . LYS A 1 170 ? 24.985 19.341 -0.143 1.00 39.62 170 LYS A CA 1
ATOM 1378 C C . LYS A 1 170 ? 26.060 19.924 -1.062 1.00 39.62 170 LYS A C 1
ATOM 1380 O O . LYS A 1 170 ? 26.804 20.792 -0.632 1.00 39.62 170 LYS A O 1
ATOM 1385 N N . ASN A 1 171 ? 26.149 19.448 -2.302 1.00 41.59 171 ASN A N 1
ATOM 1386 C CA . ASN A 1 171 ? 27.098 19.953 -3.299 1.00 41.59 171 ASN A CA 1
ATOM 1387 C C . ASN A 1 171 ? 26.488 21.022 -4.227 1.00 41.59 171 ASN A C 1
ATOM 1389 O O . ASN A 1 171 ? 27.121 21.402 -5.209 1.00 41.59 171 ASN A O 1
ATOM 1393 N N . SER A 1 172 ? 25.254 21.460 -3.948 1.00 40.03 172 SER A N 1
ATOM 1394 C CA . SER A 1 172 ? 24.546 22.503 -4.705 1.00 40.03 172 SER A CA 1
ATOM 1395 C C . SER A 1 172 ? 24.421 23.829 -3.934 1.00 40.03 172 SER A C 1
ATOM 1397 O O . SER A 1 172 ? 23.736 24.731 -4.416 1.00 40.03 172 SER A O 1
ATOM 1399 N N . GLU A 1 173 ? 25.059 23.941 -2.761 1.00 38.44 173 GLU A N 1
ATOM 1400 C CA . GLU A 1 173 ? 25.232 25.192 -2.000 1.00 38.44 173 GLU A CA 1
ATOM 1401 C C . GLU A 1 173 ? 26.595 25.837 -2.274 1.00 38.44 173 GLU A C 1
ATOM 1403 O O . GLU A 1 173 ? 27.612 25.104 -2.288 1.00 38.44 173 GLU A O 1
#

Solvent-accessible surface area (backbone atoms only — not comparable to full-atom values): 10264 Å² total; per-residue (Å²): 142,73,67,71,63,59,55,54,53,47,51,56,49,48,46,54,51,48,51,58,52,28,54,71,34,73,61,83,75,78,85,80,84,67,86,70,76,54,67,67,54,34,66,69,21,50,51,57,34,47,44,69,45,44,26,92,82,62,43,94,85,56,66,61,66,58,50,52,55,47,22,74,71,63,70,67,98,80,42,60,30,70,62,59,87,38,67,55,57,51,51,50,35,55,43,44,39,72,42,48,86,81,55,85,57,82,32,71,54,50,60,42,55,69,37,58,52,60,40,53,33,48,53,44,51,35,26,62,77,58,77,62,79,66,77,56,47,85,49,70,102,58,80,58,90,92,42,58,67,59,46,50,53,52,53,55,49,38,47,55,53,48,50,53,57,56,52,56,56,68,71,71,112

Secondary structure (DSSP, 8-state):
--HHHHHHHHHHHHHHHHHHHHHTSB------S-----HHHIIIIIHHHHHHHHHHHH-TT--HHHHHHHHHH---TT-B---TT-HHHHHHHHHHHH-GGG--S--HHHHHHH-HHHHHHHHHHHHHHTTT---STTS-SSPPTT-HHHHHHHHHHHHHHHHHHHHHHHT--